Protein 5VS7 (pdb70)

Radius of gyration: 15.6 Å; Cα contacts (8 Å, |Δi|>4): 113; chains: 2; bounding box: 26×44×35 Å

Secondary structure (DSSP, 8-state):
-HHHHHHHHHHHHHHHHHHHHHHHH-TT-SSSS---TTT-TTHHHH-SS---HHHHHHHHHTT---SHHHHHHHHHHHHHHHHHHS-TTSHHHHHHHHHHHHHHHHHHHHHHHHHGGG-/----

Solvent-accessible surface area: 7660 Å² total

InterPro domains:
  IPR001487 Bromodomain [PF00439] (23-103)
  IPR001487 Bromodomain [PR00503] (46-62)
  IPR001487 Bromodomain [PR00503] (62-80)
  IPR001487 Bromodomain [PR00503] (80-99)
  IPR001487 Bromodomain [PS50014] (37-99)
  IPR001487 Bromodomain [SM00297] (14-118)
  IPR036427 Bromodomain-like superfamily [G3DSA:1.20.920.10] (7-125)
  IPR036427 Bromodomain-like superfamily [SSF47370] (18-116)
  IPR051831 Bromodomain-containing [PTHR22881] (18-228)

Sequence (123 aa):
GYDEIEELKSKNEVLTNLLNKLIAFDKKRIFLYPVNVQLVPDYLNVIKEPMDFTTMKQKLQNFKYKSFQEFEKDVLLIINNCYTYNDPSTIYYKFAEDIETYYKKLNIKIQTKYMNIHLGRGG

Foldseek 3Di:
DVVVVVLLVQLLVLLVVLLVVLCVLPVVQPQADWDDCVVVVCLCVQQVDTAGSVVLVVCSVVSVDPAVVVSVVRLVSNLVSQVRPDDCVDPSNVSSVVSVVVCVVPCVVSNVVSVVSVD/DPDD

CATH classification: 1.20.920.10

Structure (mmCIF, N/CA/C/O backbone):
data_5VS7
#
_entry.id   5VS7
#
_cell.length_a   40.110
_cell.length_b   41.510
_cell.length_c   73.090
_cell.angle_alpha   90.00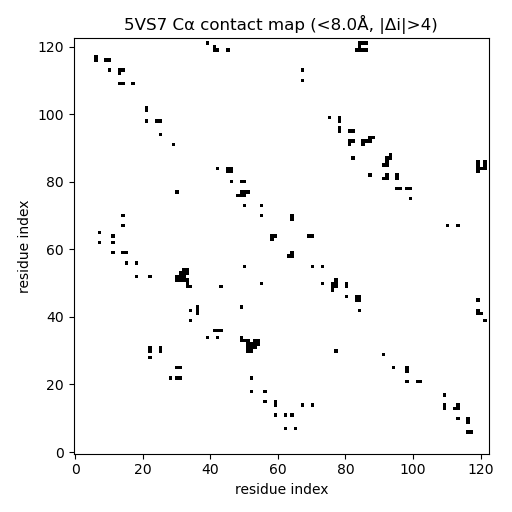0
_cell.angle_beta   90.000
_cell.angle_gamma   90.000
#
_symmetry.space_group_name_H-M   'P 21 21 21'
#
loop_
_entity.id
_entity.type
_entity.pdbx_description
1 polymer 'Bromodomain protein, putative'
2 polymer 'H4K5ac peptide'
3 non-polymer 'CHLORIDE ION'
4 water water
#
loop_
_atom_site.group_PDB
_atom_site.id
_atom_site.type_symbol
_atom_site.label_atom_id
_atom_site.label_alt_id
_atom_site.label_comp_id
_atom_site.label_asym_id
_atom_site.label_entity_id
_atom_site.label_seq_id
_atom_site.pdbx_PDB_ins_code
_atom_site.Cartn_x
_atom_site.Cartn_y
_atom_site.Cartn_z
_atom_site.occupancy
_atom_site.B_iso_or_equiv
_atom_site.auth_seq_id
_atom_site.auth_comp_id
_atom_site.auth_asym_id
_atom_site.auth_atom_id
_atom_site.pdbx_PDB_model_num
ATOM 1 N N . GLY A 1 1 ? -16.100 47.406 -12.609 1.00 51.53 1 GLY A N 1
ATOM 2 C CA . GLY A 1 1 ? -16.589 47.460 -13.974 1.00 53.04 1 GLY A CA 1
ATOM 3 C C . GLY A 1 1 ? -16.104 46.300 -14.811 1.00 54.57 1 GLY A C 1
ATOM 4 O O . GLY A 1 1 ? -15.419 45.416 -14.303 1.00 50.46 1 GLY A O 1
ATOM 5 N N . TYR A 1 2 ? -16.446 46.304 -16.109 1.00 55.64 2 TYR A N 1
ATOM 6 C CA . TYR A 1 2 ? -16.072 45.237 -17.043 1.00 56.61 2 TYR A CA 1
ATOM 7 C C . TYR A 1 2 ? -14.604 44.906 -16.965 1.00 58.09 2 TYR A C 1
ATOM 8 O O . TYR A 1 2 ? -14.246 43.744 -16.810 1.00 53.61 2 TYR A O 1
ATOM 17 N N . ASP A 1 3 ? -13.741 45.923 -17.065 1.00 57.01 3 ASP A N 1
ATOM 18 C CA . ASP A 1 3 ? -12.296 45.698 -17.051 1.00 56.52 3 ASP A CA 1
ATOM 19 C C . ASP A 1 3 ? -11.806 44.988 -15.769 1.00 60.15 3 ASP A C 1
ATOM 20 O O . ASP A 1 3 ? -10.916 44.142 -15.845 1.00 58.29 3 ASP A O 1
ATOM 25 N N . GLU A 1 4 ? -12.432 45.266 -14.622 1.00 57.52 4 GLU A N 1
ATOM 26 C CA . GLU A 1 4 ? -11.995 44.680 -13.347 1.00 56.98 4 GLU A CA 1
ATOM 27 C C . GLU A 1 4 ? -12.429 43.206 -13.217 1.00 60.76 4 GLU A C 1
ATOM 28 O O . GLU A 1 4 ? -11.650 42.382 -12.756 1.00 59.19 4 GLU A O 1
ATOM 34 N N . ILE A 1 5 ? -13.673 42.885 -13.608 1.00 58.97 5 ILE A N 1
ATOM 35 C CA . ILE A 1 5 ? -14.164 41.490 -13.600 1.00 57.48 5 ILE A CA 1
ATOM 36 C C . ILE A 1 5 ? -13.397 40.664 -14.670 1.00 59.52 5 ILE A C 1
ATOM 37 O O . ILE A 1 5 ? -13.103 39.497 -14.448 1.00 55.60 5 ILE A O 1
ATOM 42 N N . GLU A 1 6 ? -13.047 41.286 -15.810 1.00 57.59 6 GLU A N 1
ATOM 43 C CA . GLU A 1 6 ? -12.238 40.606 -16.821 1.00 56.79 6 GLU A CA 1
ATOM 44 C C . GLU A 1 6 ? -10.882 40.220 -16.257 1.00 59.28 6 GLU A C 1
ATOM 45 O O . GLU A 1 6 ? -10.442 39.089 -16.445 1.00 57.84 6 GLU A O 1
ATOM 51 N N . GLU A 1 7 ? -10.243 41.139 -15.524 1.00 55.79 7 GLU A N 1
ATOM 52 C CA . GLU A 1 7 ? -8.963 40.876 -14.888 1.00 54.26 7 GLU A CA 1
ATOM 53 C C . GLU A 1 7 ? -9.107 39.717 -13.908 1.00 54.12 7 GLU A C 1
ATOM 54 O O . GLU A 1 7 ? -8.383 38.733 -14.019 1.00 53.30 7 GLU A O 1
ATOM 60 N N . LEU A 1 8 ? -10.089 39.804 -12.993 1.00 50.63 8 LEU A N 1
ATOM 61 C CA . LEU A 1 8 ? -10.333 38.751 -12.010 1.00 50.17 8 LEU A CA 1
ATOM 62 C C . LEU A 1 8 ? -10.579 37.430 -12.666 1.00 51.53 8 LEU A C 1
ATOM 63 O O . LEU A 1 8 ? -10.146 36.418 -12.138 1.00 50.05 8 LEU A O 1
ATOM 68 N N . LYS A 1 9 ? -11.314 37.410 -13.792 1.00 48.52 9 LYS A N 1
ATOM 69 C CA . LYS A 1 9 ? -11.584 36.143 -14.489 1.00 49.09 9 LYS A CA 1
ATOM 70 C C . LYS A 1 9 ? -10.295 35.541 -15.061 1.00 54.01 9 LYS A C 1
ATOM 71 O O . LYS A 1 9 ? -10.065 34.352 -14.879 1.00 52.60 9 LYS A O 1
ATOM 77 N N . SER A 1 10 ? -9.448 36.363 -15.737 1.00 53.01 10 SER A N 1
ATOM 78 C CA . SER A 1 10 ? -8.198 35.869 -16.327 1.00 54.66 10 SER A CA 1
ATOM 79 C C . SER A 1 10 ? -7.214 35.402 -15.261 1.00 58.99 10 SER A C 1
ATOM 80 O O . SER A 1 10 ? -6.452 34.460 -15.497 1.00 57.67 10 SER A O 1
ATOM 83 N N . LYS A 1 11 ? -7.262 36.013 -14.071 1.00 55.49 11 LYS A N 1
ATOM 84 C CA . LYS A 1 11 ? -6.388 35.597 -12.972 1.00 53.83 11 LYS A CA 1
ATOM 85 C C . LYS A 1 11 ? -6.862 34.266 -12.403 1.00 57.67 11 LYS A C 1
ATOM 86 O O . LYS A 1 11 ? -6.052 33.393 -12.151 1.00 56.30 11 LYS A O 1
ATOM 92 N N . ASN A 1 12 ? -8.188 34.101 -12.235 1.00 54.83 12 ASN A N 1
ATOM 93 C CA . ASN A 1 12 ? -8.769 32.837 -11.771 1.00 54.36 12 ASN A CA 1
ATOM 94 C C . ASN A 1 12 ? -8.388 31.676 -12.682 1.00 59.58 12 ASN A C 1
ATOM 95 O O . ASN A 1 12 ? -8.182 30.557 -12.199 1.00 59.49 12 ASN A O 1
ATOM 100 N N . GLU A 1 13 ? -8.338 31.923 -14.002 1.00 56.38 13 GLU A N 1
ATOM 101 C CA . GLU A 1 13 ? -7.955 30.896 -14.984 1.00 56.08 13 GLU A CA 1
ATOM 102 C C . GLU A 1 13 ? -6.528 30.377 -14.725 1.00 58.96 13 GLU A C 1
ATOM 103 O O . GLU A 1 13 ? -6.266 29.194 -14.923 1.00 58.55 13 GLU A O 1
ATOM 109 N N . VAL A 1 14 ? -5.614 31.258 -14.275 1.00 54.39 14 VAL A N 1
ATOM 110 C CA . VAL A 1 14 ? -4.243 30.867 -13.982 1.00 53.47 14 VAL A CA 1
ATOM 111 C C . VAL A 1 14 ? -4.199 30.041 -12.686 1.00 52.82 14 VAL A C 1
ATOM 112 O O . VAL A 1 14 ? -3.548 28.987 -12.645 1.00 50.71 14 VAL A O 1
ATOM 116 N N . LEU A 1 15 ? -4.954 30.481 -11.653 1.00 49.42 15 LEU A N 1
ATOM 117 C CA . LEU A 1 15 ? -5.046 29.752 -10.384 1.00 48.51 15 LEU A CA 1
ATOM 118 C C . LEU A 1 15 ? -5.686 28.387 -10.573 1.00 52.92 15 LEU A C 1
ATOM 119 O O . LEU A 1 15 ? -5.292 27.433 -9.905 1.00 52.20 15 LEU A O 1
ATOM 124 N N . THR A 1 16 ? -6.684 28.295 -11.465 1.00 50.02 16 THR A N 1
ATOM 125 C CA . THR A 1 16 ? -7.413 27.042 -11.711 1.00 49.87 16 THR A CA 1
ATOM 126 C C . THR A 1 16 ? -6.503 26.031 -12.348 1.00 53.58 16 THR A C 1
ATOM 127 O O . THR A 1 16 ? -6.438 24.902 -11.885 1.00 54.13 16 THR A O 1
ATOM 131 N N . ASN A 1 17 ? -5.797 26.424 -13.408 1.00 51.74 17 ASN A N 1
ATOM 132 C CA . ASN A 1 17 ? -4.837 25.541 -14.085 1.00 53.30 17 ASN A CA 1
ATOM 133 C C . ASN A 1 17 ? -3.800 24.983 -13.096 1.00 56.75 17 ASN A C 1
ATOM 134 O O . ASN A 1 17 ? -3.448 23.807 -13.185 1.00 57.10 17 ASN A O 1
ATOM 139 N N . LEU A 1 18 ? -3.363 25.807 -12.117 1.00 51.51 18 LEU A N 1
ATOM 140 C CA . LEU A 1 18 ? -2.398 25.361 -11.106 1.00 50.49 18 LEU A CA 1
ATOM 141 C C . LEU A 1 18 ? -3.041 24.378 -10.136 1.00 54.65 18 LEU A C 1
ATOM 142 O O . LEU A 1 18 ? -2.430 23.378 -9.798 1.00 54.83 18 LEU A O 1
ATOM 147 N N . LEU A 1 19 ? -4.287 24.633 -9.725 1.00 50.76 19 LEU A N 1
ATOM 148 C CA . LEU A 1 19 ? -4.995 23.721 -8.813 1.00 50.79 19 LEU A CA 1
ATOM 149 C C . LEU A 1 19 ? -5.280 22.390 -9.488 1.00 54.86 19 LEU A C 1
ATOM 150 O O . LEU A 1 19 ? -5.217 21.354 -8.840 1.00 55.60 19 LEU A O 1
ATOM 155 N N . ASN A 1 20 ? -5.573 22.411 -10.787 1.00 51.68 20 ASN A N 1
ATOM 156 C CA . ASN A 1 20 ? -5.840 21.185 -11.533 1.00 53.14 20 ASN A CA 1
ATOM 157 C C . ASN A 1 20 ? -4.585 20.326 -11.688 1.00 55.86 20 ASN A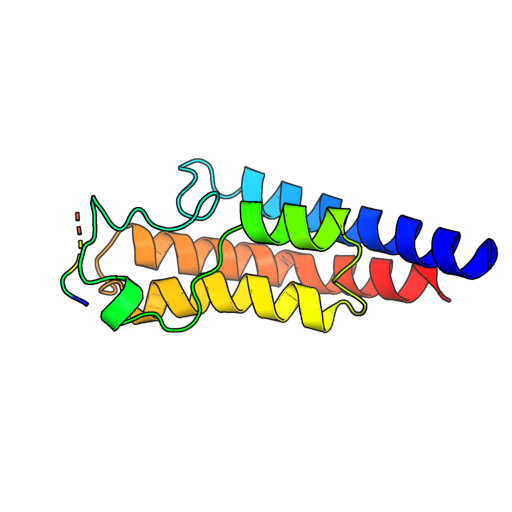 C 1
ATOM 158 O O . ASN A 1 20 ? -4.677 19.102 -11.657 1.00 55.69 20 ASN A O 1
ATOM 163 N N . LYS A 1 21 ? -3.409 20.965 -11.815 1.00 53.26 21 LYS A N 1
ATOM 164 C CA . LYS A 1 21 ? -2.133 20.260 -11.851 1.00 53.06 21 LYS A CA 1
ATOM 165 C C . LYS A 1 21 ? -1.852 19.622 -10.473 1.00 54.89 21 LYS A C 1
ATOM 166 O O . LYS A 1 21 ? -1.411 18.491 -10.412 1.00 54.71 21 LYS A O 1
ATOM 172 N N . LEU A 1 22 ? -2.163 20.333 -9.378 1.00 50.73 22 LEU A N 1
ATOM 173 C CA . LEU A 1 22 ? -2.013 19.788 -8.027 1.00 50.27 22 LEU A CA 1
ATOM 174 C C . LEU A 1 22 ? -2.997 18.641 -7.779 1.00 55.29 22 LEU A C 1
ATOM 175 O O . LEU A 1 22 ? -2.630 17.643 -7.153 1.00 54.76 22 LEU A O 1
ATOM 180 N N . ILE A 1 23 ? -4.245 18.770 -8.260 1.00 52.98 23 ILE A N 1
ATOM 181 C CA . ILE A 1 23 ? -5.233 17.688 -8.109 1.00 52.38 23 ILE A CA 1
ATOM 182 C C . ILE A 1 23 ? -4.792 16.477 -8.930 1.00 55.70 23 ILE A C 1
ATOM 183 O O . ILE A 1 23 ? -4.894 15.353 -8.454 1.00 54.24 23 ILE A O 1
ATOM 188 N N . ALA A 1 24 ? -4.285 16.706 -10.158 1.00 54.39 24 ALA A N 1
ATOM 189 C CA . ALA A 1 24 ? -3.823 15.611 -11.015 1.00 56.29 24 ALA A CA 1
ATOM 190 C C . ALA A 1 24 ? -2.637 14.875 -10.383 1.00 60.29 24 ALA A C 1
ATOM 191 O O . ALA A 1 24 ? -2.602 13.645 -10.391 1.00 62.71 24 ALA A O 1
ATOM 193 N N . PHE A 1 25 ? -1.673 15.623 -9.829 1.00 54.48 25 PHE A N 1
ATOM 194 C CA . PHE A 1 25 ? -0.495 15.031 -9.173 1.00 52.61 25 PHE A CA 1
ATOM 195 C C . PHE A 1 25 ? -0.899 14.177 -7.946 1.00 55.57 25 PHE A C 1
ATOM 196 O O . PHE A 1 25 ? -0.226 13.196 -7.627 1.00 55.07 25 PHE A O 1
ATOM 204 N N . ASP A 1 26 ? -2.003 14.553 -7.273 1.00 54.08 26 ASP A N 1
ATOM 205 C CA . ASP A 1 26 ? -2.552 13.807 -6.131 1.00 53.05 26 ASP A CA 1
ATOM 206 C C . ASP A 1 26 ? -3.469 12.664 -6.670 1.00 56.80 26 ASP A C 1
ATOM 207 O O . ASP A 1 26 ? -4.694 12.714 -6.517 1.00 52.99 26 ASP A O 1
ATOM 212 N N . LYS A 1 27 ? -2.847 11.618 -7.254 1.00 56.81 27 LYS A N 1
ATOM 213 C CA . LYS A 1 27 ? -3.566 10.478 -7.873 1.00 59.45 27 LYS A CA 1
ATOM 214 C C . LYS A 1 27 ? -4.451 9.693 -6.873 1.00 63.59 27 LYS A C 1
ATOM 215 O O . LYS A 1 27 ? -5.530 9.209 -7.256 1.00 62.82 27 LYS A O 1
ATOM 218 N N . LYS A 1 28 ? -4.022 9.603 -5.592 1.00 59.50 28 LYS A N 1
ATOM 219 C CA . LYS A 1 28 ? -4.797 8.896 -4.561 1.00 60.47 28 LYS A CA 1
ATOM 220 C C . LYS A 1 28 ? -5.877 9.779 -3.942 1.00 61.48 28 LYS A C 1
ATOM 221 O O . LYS A 1 28 ? -6.613 9.310 -3.072 1.00 62.01 28 LYS A O 1
ATOM 227 N N . ARG A 1 29 ? -5.973 11.049 -4.381 1.00 56.82 29 ARG A N 1
ATOM 228 C CA . ARG A 1 29 ? -6.935 12.037 -3.878 1.00 55.29 29 ARG A CA 1
ATOM 229 C C . ARG A 1 29 ? -6.893 12.144 -2.367 1.00 58.76 29 ARG A C 1
ATOM 230 O O . ARG A 1 29 ? -7.932 12.101 -1.703 1.00 59.44 29 ARG A O 1
ATOM 238 N N . ILE A 1 30 ? -5.690 12.235 -1.823 1.00 53.43 30 ILE A N 1
ATOM 239 C CA . ILE A 1 30 ? -5.483 12.390 -0.388 1.00 52.56 30 ILE A CA 1
ATOM 240 C C . ILE A 1 30 ? -5.956 13.788 0.053 1.00 51.79 30 ILE A C 1
ATOM 241 O O . ILE A 1 30 ? -6.534 13.933 1.116 1.00 51.10 30 ILE A O 1
ATOM 245 N N . PHE A 1 31 ? -5.747 14.787 -0.793 1.00 48.28 31 PHE A N 1
ATOM 246 C CA . PHE A 1 31 ? -6.031 16.185 -0.495 1.00 46.5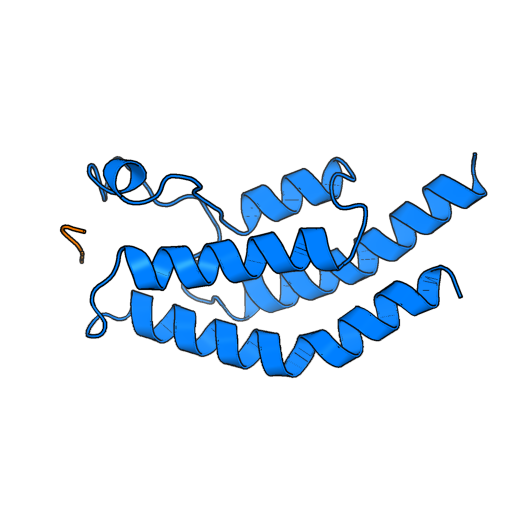2 31 PHE A CA 1
ATOM 247 C C . PHE A 1 31 ? -7.249 16.768 -1.245 1.00 48.41 31 PHE A C 1
ATOM 248 O O . PHE A 1 31 ? -7.524 17.961 -1.107 1.00 46.53 31 PHE A O 1
ATOM 256 N N . LEU A 1 32 ? -7.952 15.970 -2.027 1.00 47.21 32 LEU A N 1
ATOM 257 C CA . LEU A 1 32 ? -9.073 16.475 -2.826 1.00 47.03 32 LEU A CA 1
ATOM 258 C C . LEU A 1 32 ? -10.263 16.910 -1.996 1.00 52.56 32 LEU A C 1
ATOM 259 O O . LEU A 1 32 ? -10.939 17.873 -2.360 1.00 52.19 32 LEU A O 1
ATOM 264 N N . TYR A 1 33 ? -10.577 16.167 -0.942 1.00 50.86 33 TYR A N 1
ATOM 265 C CA . TYR A 1 33 ? -11.744 16.457 -0.100 1.00 50.04 33 TYR A CA 1
ATOM 266 C C . TYR A 1 33 ? -11.323 16.615 1.324 1.00 53.64 33 TYR A C 1
ATOM 267 O O . TYR A 1 33 ? -10.278 16.109 1.716 1.00 51.85 33 TYR A O 1
ATOM 276 N N . PRO A 1 34 ? -12.145 17.253 2.165 1.00 51.60 34 PRO A N 1
ATOM 277 C CA . PRO A 1 34 ? -11.781 17.338 3.581 1.00 51.38 34 PRO A CA 1
ATOM 278 C C . PRO A 1 34 ? -11.515 15.966 4.164 1.00 53.36 34 PRO A C 1
ATOM 279 O O . PRO A 1 34 ? -12.142 14.979 3.758 1.00 52.87 34 PRO A O 1
ATOM 283 N N . VAL A 1 35 ? -10.645 15.909 5.151 1.00 50.08 35 VAL A N 1
ATOM 284 C CA . VAL A 1 35 ? -10.340 14.646 5.822 1.00 49.53 35 VAL A CA 1
ATOM 285 C C . VAL A 1 35 ? -11.622 14.209 6.502 1.00 54.77 35 VAL A C 1
ATOM 286 O O . VAL A 1 35 ? -12.336 15.042 7.054 1.00 53.34 35 VAL A O 1
ATOM 290 N N . ASN A 1 36 ? -11.969 12.936 6.340 1.00 52.72 36 ASN A N 1
ATOM 291 C CA . ASN A 1 36 ? -13.183 12.350 6.854 1.00 53.91 36 ASN A CA 1
ATOM 292 C C . ASN A 1 36 ? -13.077 12.135 8.367 1.00 60.35 36 ASN A C 1
ATOM 293 O O . ASN A 1 36 ? -12.366 11.242 8.826 1.00 59.21 36 ASN A O 1
ATOM 298 N N . VAL A 1 37 ? -13.868 12.893 9.122 1.00 60.42 37 VAL A N 1
ATOM 299 C CA . VAL A 1 37 ? -13.876 12.861 10.586 1.00 61.19 37 VAL A CA 1
ATOM 300 C C . VAL A 1 37 ? -14.514 11.558 11.103 1.00 63.63 37 VAL A C 1
ATOM 301 O O . VAL A 1 37 ? -14.217 11.139 12.217 1.00 62.27 37 VAL A O 1
ATOM 305 N N . GLN A 1 38 ? -15.313 10.875 10.269 1.00 60.92 38 GLN A N 1
ATOM 306 C CA . GLN A 1 38 ? -15.851 9.562 10.650 1.00 61.83 38 GLN A CA 1
ATOM 307 C C . GLN A 1 38 ? -14.699 8.520 10.618 1.00 63.76 38 GLN A C 1
ATOM 308 O O . GLN A 1 38 ? -14.630 7.683 11.505 1.00 63.63 38 GLN A O 1
ATOM 312 N N . LEU A 1 39 ? -13.725 8.659 9.679 1.00 60.24 39 LEU A N 1
ATOM 313 C CA . LEU A 1 39 ? -12.531 7.776 9.675 1.00 60.40 39 LEU A CA 1
ATOM 314 C C . LEU A 1 39 ? -11.465 8.239 10.674 1.00 62.73 39 LEU A C 1
ATOM 315 O O . LEU A 1 39 ? -10.686 7.410 11.141 1.00 64.45 39 LEU A O 1
ATOM 320 N N . VAL A 1 40 ? -11.325 9.562 10.883 1.00 57.44 40 VAL A N 1
ATOM 321 C CA . VAL A 1 40 ? -10.280 10.126 11.760 1.00 55.68 40 VAL A CA 1
ATOM 322 C C . VAL A 1 40 ? -10.951 11.052 12.810 1.00 60.19 40 VAL A C 1
ATOM 323 O O . VAL A 1 40 ? -10.848 12.273 12.700 1.00 58.06 40 VAL A O 1
ATOM 327 N N . PRO A 1 41 ? -11.625 10.482 13.843 1.00 59.53 41 PRO A N 1
ATOM 328 C CA . PRO A 1 41 ? -12.369 11.330 14.803 1.00 60.00 41 PRO A CA 1
ATOM 329 C C . PRO A 1 41 ? -11.579 12.426 15.526 1.00 61.18 41 PRO A C 1
ATOM 330 O O . PRO A 1 41 ? -12.171 13.442 15.854 1.00 58.42 41 PRO A O 1
ATOM 334 N N . ASP A 1 42 ? -10.263 12.238 15.775 1.00 59.45 42 ASP A N 1
ATOM 335 C CA . ASP A 1 42 ? -9.455 13.277 16.468 1.00 59.51 42 ASP A CA 1
ATOM 336 C C . ASP A 1 42 ? -8.813 14.320 15.495 1.00 63.28 42 ASP A C 1
ATOM 337 O O . ASP A 1 42 ? -8.096 15.217 15.955 1.00 62.47 42 ASP A O 1
ATOM 342 N N . TYR A 1 43 ? -9.065 14.210 14.180 1.00 58.10 43 TYR A N 1
ATOM 343 C CA . TYR A 1 43 ? -8.420 15.092 13.207 1.00 55.78 43 TYR A CA 1
ATOM 344 C C . TYR A 1 43 ? -8.569 16.567 13.535 1.00 58.99 43 TYR A C 1
ATOM 345 O O . TYR A 1 43 ? -7.571 17.278 13.605 1.00 57.05 43 TYR A O 1
ATOM 354 N N . LEU A 1 44 ? -9.810 17.036 13.701 1.00 58.19 44 LEU A N 1
ATOM 355 C CA . LEU A 1 44 ? -10.090 18.452 13.924 1.00 58.27 44 LEU A CA 1
ATOM 356 C C . LEU A 1 44 ? -9.691 18.944 15.325 1.00 61.75 44 LEU A C 1
ATOM 357 O O . LEU A 1 44 ? -9.598 20.151 15.530 1.00 61.16 44 LEU A O 1
ATOM 362 N N . ASN A 1 45 ? -9.376 18.025 16.261 1.00 58.30 45 ASN A N 1
ATOM 363 C CA . ASN A 1 45 ? -8.845 18.410 17.570 1.00 59.01 45 ASN A CA 1
ATOM 364 C C . ASN A 1 45 ? -7.373 18.825 17.418 1.00 61.19 45 ASN A C 1
ATOM 365 O O . ASN A 1 45 ? -6.847 19.549 18.263 1.00 61.25 45 ASN A O 1
ATOM 370 N N . VAL A 1 46 ? -6.720 18.365 16.329 1.00 55.39 46 VAL A N 1
ATOM 371 C CA . VAL A 1 46 ? -5.323 18.655 16.031 1.00 54.97 46 VAL A CA 1
ATOM 372 C C . VAL A 1 46 ? -5.229 19.746 14.960 1.00 57.98 46 VAL A C 1
ATOM 373 O O . VAL A 1 46 ? -4.370 20.623 15.061 1.00 59.13 46 VAL A O 1
ATOM 377 N N . ILE A 1 47 ? -6.075 19.668 13.911 1.00 53.26 47 ILE A N 1
ATOM 378 C CA . ILE A 1 47 ? -6.052 20.633 12.805 1.00 50.87 47 ILE A CA 1
ATOM 379 C C . ILE A 1 47 ? -7.120 21.668 12.990 1.00 56.95 47 ILE A C 1
ATOM 380 O O . ILE A 1 47 ? -8.310 21.373 12.847 1.00 56.80 47 ILE A O 1
ATOM 385 N N . LYS A 1 48 ? -6.696 22.904 13.237 1.00 53.05 48 LYS A N 1
ATOM 386 C CA . LYS A 1 48 ? -7.602 24.012 13.520 1.00 53.40 48 LYS A CA 1
ATOM 387 C C . L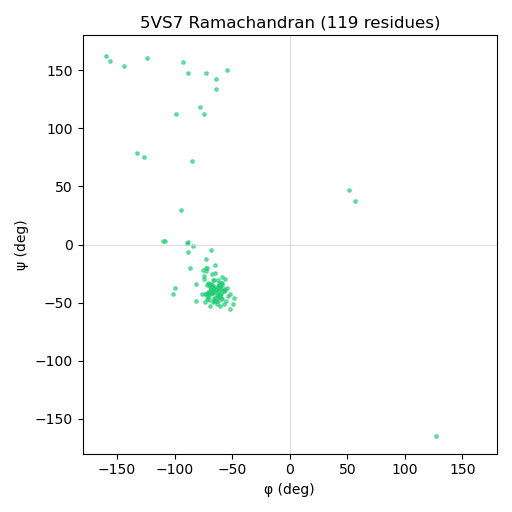YS A 1 48 ? -8.097 24.695 12.244 1.00 57.55 48 LYS A C 1
ATOM 388 O O . LYS A 1 48 ? -9.147 25.321 12.271 1.00 57.04 48 LYS A O 1
ATOM 394 N N . GLU A 1 49 ? -7.380 24.524 11.112 1.00 54.49 49 GLU A N 1
ATOM 395 C CA . GLU A 1 49 ? -7.798 25.084 9.836 1.00 53.94 49 GLU A CA 1
ATOM 396 C C . GLU A 1 49 ? -7.692 24.023 8.769 1.00 56.49 49 GLU A C 1
ATOM 397 O O . GLU A 1 49 ? -6.748 24.017 8.002 1.00 57.17 49 GLU A O 1
ATOM 403 N N . PRO A 1 50 ? -8.658 23.097 8.692 1.00 53.71 50 PRO A N 1
ATOM 404 C CA . PRO A 1 50 ? -8.600 22.090 7.633 1.00 52.46 50 PRO A CA 1
ATOM 405 C C . PRO A 1 50 ? -8.718 22.724 6.248 1.00 54.97 50 PRO A C 1
ATOM 406 O O . PRO A 1 50 ? -9.418 23.725 6.079 1.00 54.24 50 PRO A O 1
ATOM 410 N N . MET A 1 51 ? -7.975 22.185 5.276 1.00 49.49 51 MET A N 1
ATOM 411 C CA . MET A 1 51 ? -8.033 22.665 3.893 1.00 46.12 51 MET A CA 1
ATOM 412 C C . MET A 1 51 ? -7.877 21.471 2.953 1.00 45.29 51 MET A C 1
ATOM 413 O O . MET A 1 51 ? -7.329 20.445 3.337 1.00 44.57 51 MET A O 1
ATOM 418 N N . ASP A 1 52 ? -8.414 21.599 1.755 1.00 41.46 52 ASP A N 1
ATOM 419 C CA . ASP A 1 52 ? -8.441 20.549 0.742 1.00 42.13 52 ASP A CA 1
ATOM 420 C C . ASP A 1 52 ? -8.655 21.237 -0.615 1.00 49.08 52 ASP A C 1
ATOM 421 O O . ASP A 1 52 ? -9.110 22.383 -0.652 1.00 48.86 52 ASP A O 1
ATOM 426 N N . PHE A 1 53 ? -8.362 20.550 -1.713 1.00 47.58 53 PHE A N 1
ATOM 427 C CA . PHE A 1 53 ? -8.485 21.169 -3.028 1.00 48.38 53 PHE A CA 1
ATOM 428 C C . PHE A 1 53 ? -9.907 21.504 -3.424 1.00 52.27 53 PHE A C 1
ATOM 429 O O . PHE A 1 53 ? -10.097 22.491 -4.117 1.00 52.55 53 PHE A O 1
ATOM 437 N N . THR A 1 54 ? -10.917 20.745 -2.964 1.00 49.41 54 THR A N 1
ATOM 438 C CA . THR A 1 54 ? -12.289 21.049 -3.359 1.00 48.86 54 THR A CA 1
ATOM 439 C C . THR A 1 54 ? -12.750 22.359 -2.737 1.00 52.55 54 THR A C 1
ATOM 440 O O . THR A 1 54 ? -13.390 23.159 -3.410 1.00 54.28 54 THR A O 1
ATOM 444 N N . THR A 1 55 ? -12.362 22.623 -1.494 1.00 48.60 55 THR A N 1
ATOM 445 C CA . THR A 1 55 ? -12.634 23.904 -0.863 1.00 47.98 55 THR A CA 1
ATOM 446 C C . THR A 1 55 ? -11.972 25.026 -1.643 1.00 50.69 55 THR A C 1
ATOM 447 O O . THR A 1 55 ? -12.571 26.090 -1.809 1.00 52.08 55 THR A O 1
ATOM 451 N N . MET A 1 56 ? -10.761 24.795 -2.165 1.00 46.24 56 MET A N 1
ATOM 452 C CA . MET A 1 56 ? -10.070 25.834 -2.934 1.00 43.06 56 MET A CA 1
ATOM 453 C C . MET A 1 56 ? -10.826 26.124 -4.266 1.00 47.95 56 MET A C 1
ATOM 454 O O . MET A 1 56 ? -10.945 27.286 -4.660 1.00 46.00 56 MET A O 1
ATOM 459 N N . LYS A 1 57 ? -11.392 25.072 -4.914 1.00 47.60 57 LYS A N 1
ATOM 460 C CA . LYS A 1 57 ? -12.196 25.251 -6.138 1.00 48.12 57 LYS A CA 1
ATOM 461 C C . LYS A 1 57 ? -13.424 26.136 -5.844 1.00 52.83 57 LYS A C 1
ATOM 462 O O . LYS A 1 57 ? -13.836 26.901 -6.714 1.00 52.52 57 LYS A O 1
ATOM 466 N N . GLN A 1 58 ? -14.039 25.989 -4.630 1.00 50.26 58 GLN A N 1
ATOM 467 C CA . GLN A 1 58 ? -15.220 26.786 -4.241 1.00 50.12 58 GLN A CA 1
ATOM 468 C C . GLN A 1 58 ? -14.834 28.247 -4.007 1.00 53.46 58 GLN A C 1
ATOM 469 O O . GLN A 1 58 ? -15.579 29.156 -4.388 1.00 53.99 58 GLN A O 1
ATOM 475 N N . LYS A 1 59 ? -13.682 28.479 -3.371 1.00 49.05 59 LYS A N 1
ATOM 476 C CA . LYS A 1 59 ? -13.181 29.837 -3.162 1.00 49.37 59 LYS A CA 1
ATOM 477 C C . LYS A 1 59 ? -12.959 30.470 -4.525 1.00 52.87 59 LYS A C 1
ATOM 478 O O . LYS A 1 59 ? -13.261 31.644 -4.703 1.00 51.30 59 LYS A O 1
ATOM 484 N N . LEU A 1 60 ? -12.426 29.679 -5.497 1.00 49.51 60 LEU A N 1
ATOM 485 C CA . LEU A 1 60 ? -12.181 30.167 -6.861 1.00 50.13 60 LEU A CA 1
ATOM 486 C C . LEU A 1 60 ? -13.468 30.532 -7.570 1.00 56.17 60 LEU A C 1
ATOM 487 O O . LEU A 1 60 ? -13.527 31.575 -8.200 1.00 56.32 60 LEU A O 1
ATOM 492 N N . GLN A 1 61 ? -14.494 29.691 -7.494 1.00 54.38 61 GLN A N 1
ATOM 493 C CA . GLN A 1 61 ? -15.729 29.996 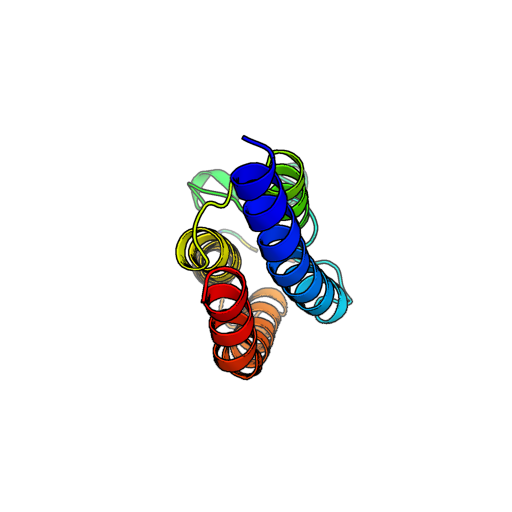-8.196 1.00 54.89 61 GLN A CA 1
ATOM 494 C C . GLN A 1 61 ? -16.417 31.224 -7.560 1.00 58.62 61 GLN A C 1
ATOM 495 O O . GLN A 1 61 ? -17.045 32.002 -8.273 1.00 59.74 61 GLN A O 1
ATOM 501 N N . ASN A 1 62 ? -16.150 31.489 -6.268 1.00 53.45 62 ASN A N 1
ATOM 502 C CA . ASN A 1 62 ? -16.687 32.673 -5.599 1.00 54.24 62 ASN A CA 1
ATOM 503 C C . ASN A 1 62 ? -15.767 33.893 -5.768 1.00 58.32 62 ASN A C 1
ATOM 504 O O . ASN A 1 62 ? -16.095 34.952 -5.259 1.00 58.68 62 ASN A O 1
ATOM 509 N N . PHE A 1 63 ? -14.645 33.753 -6.525 1.00 54.17 63 PHE A N 1
ATOM 510 C CA . PHE A 1 63 ? -13.610 34.790 -6.711 1.00 53.88 63 PHE A CA 1
ATOM 511 C C . PHE A 1 63 ? -13.039 35.254 -5.382 1.00 57.35 63 PHE A C 1
ATOM 512 O O . PHE A 1 63 ? -12.709 36.418 -5.235 1.00 57.90 63 PHE A O 1
ATOM 520 N N . LYS A 1 64 ? -12.877 34.335 -4.427 1.00 52.41 64 LYS A N 1
ATOM 521 C CA . LYS A 1 64 ? -12.371 34.698 -3.111 1.00 51.29 64 LYS A CA 1
ATOM 522 C C . LYS A 1 64 ? -10.869 35.070 -3.125 1.00 54.96 64 LYS A C 1
ATOM 523 O O . LYS A 1 64 ? -10.473 35.962 -2.377 1.00 55.31 64 LYS A O 1
ATOM 529 N N . TYR A 1 65 ? -10.054 34.441 -4.000 1.00 50.72 65 TYR A N 1
ATOM 530 C CA . TYR A 1 65 ? -8.633 34.749 -4.070 1.00 50.90 65 TYR A CA 1
ATOM 531 C C . TYR A 1 65 ? -8.429 36.045 -4.826 1.00 55.05 65 TYR A C 1
ATOM 532 O O . TYR A 1 65 ? -8.830 36.142 -5.983 1.00 54.86 65 TYR A O 1
ATOM 541 N N . LYS A 1 66 ? -7.858 37.052 -4.157 1.00 51.29 66 LYS A N 1
ATOM 542 C CA . LYS A 1 66 ? -7.587 38.378 -4.743 1.00 52.14 66 LYS A CA 1
ATOM 543 C C . LYS A 1 66 ? -6.070 38.630 -4.941 1.00 56.41 66 LYS A C 1
ATOM 544 O O . LYS A 1 66 ? -5.673 39.723 -5.381 1.00 57.90 66 LYS A O 1
ATOM 550 N N . SER A 1 67 ? -5.231 37.617 -4.632 1.00 50.81 67 SER A N 1
ATOM 551 C CA . SER A 1 67 ? -3.789 37.676 -4.842 1.00 50.29 67 SER A CA 1
ATOM 552 C C . SER A 1 67 ? -3.261 36.257 -4.958 1.00 53.89 67 SER A C 1
ATOM 553 O O . SER A 1 67 ? -3.901 35.328 -4.454 1.00 53.00 67 SER A O 1
ATOM 556 N N . PHE A 1 68 ? -2.088 36.077 -5.590 1.00 49.13 68 PHE A N 1
ATOM 557 C CA . PHE A 1 68 ? -1.480 34.752 -5.683 1.00 47.70 68 PHE A CA 1
ATOM 558 C C . PHE A 1 68 ? -1.202 34.229 -4.285 1.00 52.21 68 PHE A C 1
ATOM 559 O O . PHE A 1 68 ? -1.480 33.063 -3.995 1.00 50.20 68 PHE A O 1
ATOM 567 N N . GLN A 1 69 ? -0.669 35.099 -3.411 1.00 49.65 69 GLN A N 1
ATOM 568 C CA . GLN A 1 69 ? -0.322 34.742 -2.031 1.00 49.48 69 GLN A CA 1
ATOM 569 C C . GLN A 1 69 ? -1.491 34.067 -1.275 1.00 51.60 69 GLN A C 1
ATOM 570 O O . GLN A 1 69 ? -1.261 33.082 -0.575 1.00 49.10 69 GLN A O 1
ATOM 576 N N . GLU A 1 70 ? -2.744 34.580 -1.434 1.00 49.98 70 GL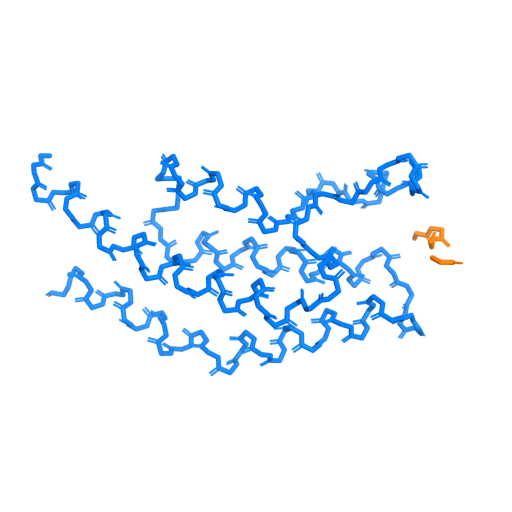U A N 1
ATOM 577 C CA . GLU A 1 70 ? -3.932 33.979 -0.790 1.00 47.81 70 GLU A CA 1
ATOM 578 C C . GLU A 1 70 ? -4.160 32.530 -1.263 1.00 50.26 70 GLU A C 1
ATOM 579 O O . GLU A 1 70 ? -4.587 31.681 -0.458 1.00 47.47 70 GLU A O 1
ATOM 585 N N . PHE A 1 71 ? -3.859 32.238 -2.556 1.00 45.54 71 PHE A N 1
ATOM 586 C CA . PHE A 1 71 ? -3.964 30.883 -3.094 1.00 45.03 71 PHE A CA 1
ATOM 587 C C . PHE A 1 71 ? -2.893 30.015 -2.474 1.00 49.24 71 PHE A C 1
ATOM 588 O O . PHE A 1 71 ? -3.213 28.955 -1.956 1.00 49.23 71 PHE A O 1
ATOM 596 N N . GLU A 1 72 ? -1.619 30.465 -2.535 1.00 47.40 72 GLU A N 1
ATOM 597 C CA . GLU A 1 72 ? -0.442 29.754 -1.988 1.00 46.55 72 GLU A CA 1
ATOM 598 C C . GLU A 1 72 ? -0.617 29.399 -0.533 1.00 49.01 72 GLU A C 1
ATOM 599 O O . GLU A 1 72 ? -0.221 28.317 -0.132 1.00 50.11 72 GLU A O 1
ATOM 605 N N . LYS A 1 73 ? -1.123 30.337 0.280 1.00 45.70 73 LYS A N 1
ATOM 606 C CA . LYS A 1 73 ? -1.420 30.092 1.685 1.00 45.82 73 LYS A CA 1
ATOM 607 C C . LYS A 1 73 ? -2.214 28.791 1.848 1.00 48.94 73 LYS A C 1
ATOM 608 O O . LYS A 1 73 ? -1.869 27.980 2.694 1.00 49.44 73 LYS A O 1
ATOM 614 N N . ASP A 1 74 ? -3.252 28.580 1.014 1.00 45.38 74 ASP A N 1
ATOM 615 C CA . ASP A 1 74 ? -4.085 27.372 1.111 1.00 46.00 74 ASP A CA 1
ATOM 616 C C . ASP A 1 74 ? -3.386 26.108 0.688 1.00 49.03 74 ASP A C 1
ATOM 617 O O . ASP A 1 74 ? -3.636 25.076 1.294 1.00 49.56 74 ASP A O 1
ATOM 622 N N . VAL A 1 75 ? -2.475 26.174 -0.314 1.00 45.67 75 VAL A N 1
ATOM 623 C CA . VAL A 1 75 ? -1.704 24.999 -0.758 1.00 43.77 75 VAL A CA 1
ATOM 624 C C . VAL A 1 75 ? -0.782 24.557 0.364 1.00 46.98 75 VAL A C 1
ATOM 625 O O . VAL A 1 75 ? -0.727 23.381 0.706 1.00 45.44 75 VAL A O 1
ATOM 629 N N . LEU A 1 76 ? -0.065 25.516 0.933 1.00 43.59 76 LEU A N 1
ATOM 630 C CA . LEU A 1 76 ? 0.886 25.281 1.994 1.00 44.25 76 LEU A CA 1
ATOM 631 C C . LEU A 1 76 ? 0.202 24.959 3.300 1.00 50.67 76 LEU A C 1
ATOM 632 O O . LEU A 1 76 ? 0.812 24.324 4.154 1.00 51.59 76 LEU A O 1
ATOM 637 N N . LEU A 1 77 ? -1.089 25.323 3.446 1.00 46.46 77 LEU A N 1
ATOM 638 C CA . LEU A 1 77 ? -1.872 24.940 4.625 1.00 45.09 77 LEU A C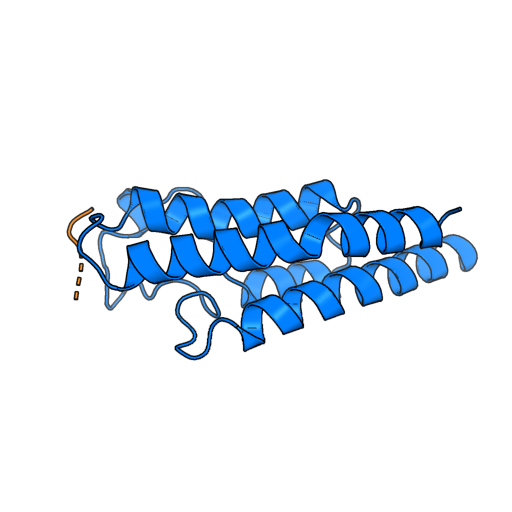A 1
ATOM 639 C C . LEU A 1 77 ? -2.156 23.446 4.539 1.00 49.88 77 LEU A C 1
ATOM 640 O O . LEU A 1 77 ? -1.871 22.706 5.487 1.00 49.77 77 LEU A O 1
ATOM 645 N N . ILE A 1 78 ? -2.599 22.977 3.351 1.00 44.86 78 ILE A N 1
ATOM 646 C CA . ILE A 1 78 ? -2.873 21.559 3.142 1.00 44.08 78 ILE A CA 1
ATOM 647 C C . ILE A 1 78 ? -1.604 20.758 3.501 1.00 47.62 78 ILE A C 1
ATOM 648 O O . ILE A 1 78 ? -1.682 19.798 4.271 1.00 46.76 78 ILE A O 1
ATOM 653 N N . ILE A 1 79 ? -0.448 21.187 2.975 1.00 43.91 79 ILE A N 1
ATOM 654 C CA . ILE A 1 79 ? 0.836 20.485 3.171 1.00 44.90 79 ILE A CA 1
ATOM 655 C C . ILE A 1 79 ? 1.261 20.470 4.639 1.00 50.08 79 ILE A C 1
ATOM 656 O O . ILE A 1 79 ? 1.669 19.418 5.152 1.00 49.92 79 ILE A O 1
ATOM 661 N N . ASN A 1 80 ? 1.226 21.633 5.296 1.00 47.19 80 ASN A N 1
ATOM 662 C CA . ASN A 1 80 ? 1.645 21.736 6.690 1.00 48.23 80 ASN A CA 1
ATOM 663 C C . ASN A 1 80 ? 0.629 21.097 7.653 1.00 51.86 80 ASN A C 1
ATOM 664 O O . ASN A 1 80 ? 1.021 20.681 8.738 1.00 53.46 80 ASN A O 1
ATOM 669 N N . ASN A 1 81 ? -0.651 20.963 7.244 1.00 45.67 81 ASN A N 1
ATOM 670 C CA . ASN A 1 81 ? -1.646 20.203 8.030 1.00 45.46 81 ASN A CA 1
ATOM 671 C C . ASN A 1 81 ? -1.268 18.708 8.009 1.00 48.91 81 ASN A C 1
ATOM 672 O O . ASN A 1 81 ? -1.289 18.046 9.044 1.00 47.77 81 ASN A O 1
ATOM 677 N N . CYS A 1 82 ? -0.855 18.208 6.837 1.00 45.57 82 CYS A N 1
ATOM 678 C CA . CYS A 1 82 ? -0.466 16.826 6.677 1.00 45.64 82 CYS A CA 1
ATOM 679 C C . CYS A 1 82 ? 0.786 16.499 7.516 1.00 52.00 82 CYS A C 1
ATOM 680 O O . CYS A 1 82 ? 0.878 15.406 8.097 1.00 53.14 82 CYS A O 1
ATOM 683 N N . TYR A 1 83 ? 1.743 17.427 7.580 1.00 47.32 83 TYR A N 1
ATOM 684 C CA . TYR A 1 83 ? 2.941 17.229 8.399 1.00 46.87 83 TYR A CA 1
ATOM 685 C C . TYR A 1 83 ? 2.596 17.266 9.874 1.00 54.41 83 TYR A C 1
ATOM 686 O O . TYR A 1 83 ? 3.224 16.564 10.650 1.00 56.20 83 TYR A O 1
ATOM 695 N N . THR A 1 84 ? 1.613 18.107 10.270 1.00 50.26 84 THR A N 1
ATOM 696 C CA . THR A 1 84 ? 1.210 18.276 11.679 1.00 49.65 84 THR A CA 1
ATOM 697 C C . THR A 1 84 ? 0.470 17.069 12.223 1.00 53.68 84 THR A C 1
ATOM 698 O O . THR A 1 84 ? 0.661 16.712 13.383 1.00 53.12 84 THR A O 1
ATOM 702 N N . TYR A 1 85 ? -0.443 16.499 11.442 1.00 51.16 85 TYR A N 1
ATOM 703 C CA . TYR A 1 85 ? -1.231 15.373 11.923 1.00 51.19 85 TYR A CA 1
ATOM 704 C C . TYR A 1 85 ? -0.483 14.044 11.813 1.00 56.72 85 TYR A C 1
ATOM 705 O O . TYR A 1 85 ? -0.503 13.254 12.759 1.00 57.16 85 TYR A O 1
ATOM 714 N N . ASN A 1 86 ? 0.114 13.766 10.648 1.00 52.54 86 ASN A N 1
ATOM 715 C CA . ASN A 1 86 ? 0.666 12.444 10.365 1.00 54.89 86 ASN A CA 1
ATOM 716 C C . ASN A 1 86 ? 2.098 12.270 10.802 1.00 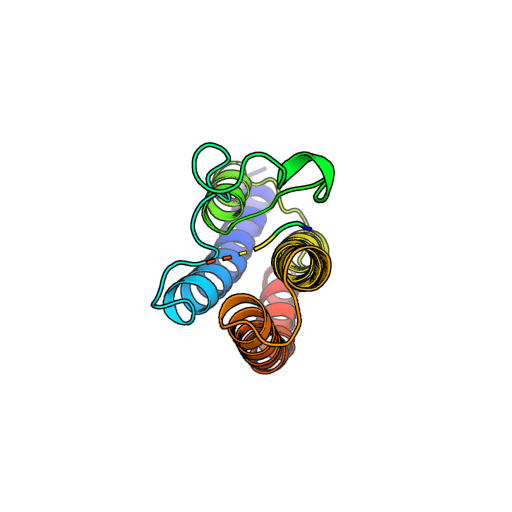57.93 86 ASN A C 1
ATOM 717 O O . ASN A 1 86 ? 2.881 13.194 10.737 1.00 59.28 86 ASN A O 1
ATOM 722 N N . ASP A 1 87 ? 2.436 11.065 11.198 1.00 54.37 87 ASP A N 1
ATOM 723 C CA . ASP A 1 87 ? 3.787 10.672 11.607 1.00 54.43 87 ASP A CA 1
ATOM 724 C C . ASP A 1 87 ? 4.684 10.605 10.334 1.00 57.18 87 ASP A C 1
ATOM 725 O O . ASP A 1 87 ? 4.180 10.271 9.260 1.00 55.48 87 ASP A O 1
ATOM 730 N N . PRO A 1 88 ? 6.003 10.909 10.412 1.00 54.30 88 PRO A N 1
ATOM 731 C CA . PRO A 1 88 ? 6.807 10.925 9.179 1.00 53.83 88 PRO A CA 1
ATOM 732 C C . PRO A 1 88 ? 7.032 9.570 8.518 1.00 58.82 88 PRO A C 1
ATOM 733 O O . PRO A 1 88 ? 7.516 9.537 7.406 1.00 58.51 88 PRO A O 1
ATOM 737 N N . SER A 1 89 ? 6.576 8.477 9.133 1.00 57.45 89 SER A N 1
ATOM 738 C CA . SER A 1 89 ? 6.742 7.144 8.570 1.00 59.78 89 SER A CA 1
ATOM 739 C C . SER A 1 89 ? 5.612 6.766 7.649 1.00 62.12 89 SER A C 1
ATOM 740 O O . SER A 1 89 ? 5.662 5.694 7.069 1.00 63.90 89 SER A O 1
ATOM 743 N N . THR A 1 90 ? 4.565 7.593 7.556 1.00 56.09 90 THR A N 1
ATOM 744 C CA . THR A 1 90 ? 3.339 7.252 6.829 1.00 54.28 90 THR A CA 1
ATOM 745 C C . THR A 1 90 ? 3.345 7.712 5.379 1.00 54.42 90 THR A C 1
ATOM 746 O O . THR A 1 90 ? 4.009 8.678 5.036 1.00 52.56 90 THR A O 1
ATOM 750 N N . ILE A 1 91 ? 2.524 7.059 4.551 1.00 51.73 91 ILE A N 1
ATOM 751 C CA . ILE A 1 91 ? 2.343 7.413 3.144 1.00 52.27 91 ILE A CA 1
ATOM 752 C C . ILE A 1 91 ? 1.819 8.862 3.017 1.00 56.22 91 ILE A C 1
ATOM 753 O O . ILE A 1 91 ? 2.145 9.547 2.057 1.00 55.69 91 ILE A O 1
ATOM 757 N N . TYR A 1 92 ? 1.007 9.316 3.987 1.00 53.02 92 TYR A N 1
ATOM 758 C CA . TYR A 1 92 ? 0.433 10.664 3.946 1.00 52.12 92 TYR A CA 1
ATOM 759 C C . TYR A 1 92 ? 1.530 11.686 4.015 1.00 53.33 92 TYR A C 1
ATOM 760 O O . TYR A 1 92 ? 1.604 12.559 3.160 1.00 53.17 92 TYR A O 1
ATOM 769 N N . TYR A 1 93 ? 2.413 11.551 4.992 1.00 49.05 93 TYR A N 1
ATOM 770 C CA . TYR A 1 93 ? 3.517 12.484 5.158 1.00 49.48 93 TYR A CA 1
ATOM 771 C C . TYR A 1 93 ? 4.411 12.507 3.893 1.00 56.39 93 TYR A C 1
ATOM 772 O O . TYR A 1 93 ? 4.754 13.591 3.420 1.00 54.20 93 TYR A O 1
ATOM 781 N N . LYS A 1 94 ? 4.717 11.328 3.307 1.00 55.05 94 LYS A N 1
ATOM 782 C CA . LYS A 1 94 ? 5.520 11.283 2.076 1.00 55.28 94 LYS A CA 1
ATOM 783 C C . LYS A 1 94 ? 4.823 11.969 0.907 1.00 59.09 94 LYS A C 1
ATOM 784 O O . LYS A 1 94 ? 5.478 12.689 0.157 1.00 57.11 94 LYS A O 1
ATOM 789 N N . PHE A 1 95 ? 3.507 11.764 0.751 1.00 57.21 95 PHE A N 1
ATOM 790 C CA . PHE A 1 95 ? 2.757 12.407 -0.338 1.00 57.17 95 PHE A CA 1
ATOM 791 C C . PHE A 1 95 ? 2.745 13.947 -0.201 1.00 56.27 95 PHE A C 1
ATOM 792 O O . PHE A 1 95 ? 2.865 14.636 -1.211 1.00 54.41 95 PHE A O 1
ATOM 800 N N . ALA A 1 96 ? 2.625 14.483 1.038 1.00 50.40 96 ALA A N 1
ATOM 801 C CA . ALA A 1 96 ? 2.727 15.932 1.266 1.00 47.86 96 ALA A CA 1
ATOM 802 C C . ALA A 1 96 ? 4.091 16.454 0.806 1.00 49.99 96 ALA A C 1
ATOM 803 O O . ALA A 1 96 ? 4.149 17.446 0.087 1.00 47.85 96 ALA A O 1
ATOM 805 N N . GLU A 1 97 ? 5.184 15.753 1.180 1.00 46.99 97 GLU A N 1
ATOM 806 C CA . GLU A 1 97 ? 6.560 16.103 0.742 1.00 48.14 97 GLU A CA 1
ATOM 807 C C . GLU A 1 97 ? 6.668 16.101 -0.765 1.00 53.49 97 GLU A C 1
ATOM 808 O O . GLU A 1 97 ? 7.365 16.941 -1.329 1.00 53.95 97 GLU A O 1
ATOM 814 N N . ASP A 1 98 ? 6.019 15.127 -1.419 1.00 51.52 98 ASP A N 1
ATOM 815 C CA . ASP A 1 98 ? 6.050 15.012 -2.874 1.00 51.57 98 ASP A CA 1
ATOM 816 C C . ASP A 1 98 ? 5.303 16.145 -3.528 1.00 54.48 98 ASP A C 1
ATOM 817 O O . ASP A 1 98 ? 5.793 16.692 -4.498 1.00 55.36 98 ASP A O 1
ATOM 822 N N . ILE A 1 99 ? 4.132 16.529 -2.990 1.00 50.69 99 ILE A N 1
ATOM 823 C CA . ILE A 1 99 ? 3.355 17.635 -3.573 1.00 49.60 99 ILE A CA 1
ATOM 824 C C . ILE A 1 99 ? 4.000 19.000 -3.249 1.00 49.26 99 ILE A C 1
ATOM 825 O O . ILE A 1 99 ? 3.972 19.894 -4.089 1.00 47.76 99 ILE A O 1
ATOM 830 N N . GLU A 1 100 ? 4.686 19.114 -2.105 1.00 45.07 100 GLU A N 1
ATOM 831 C CA . GLU A 1 100 ? 5.472 20.325 -1.814 1.00 44.88 100 GLU A CA 1
ATOM 832 C C . GLU A 1 100 ? 6.602 20.465 -2.825 1.00 50.17 100 GLU A C 1
ATOM 833 O O . GLU A 1 100 ? 6.883 21.571 -3.259 1.00 52.94 100 GLU A O 1
ATOM 839 N N . THR A 1 101 ? 7.229 19.355 -3.213 1.00 45.13 101 THR A N 1
ATOM 840 C CA . THR A 1 101 ? 8.300 19.382 -4.215 1.00 47.01 101 THR A CA 1
ATOM 841 C C . THR A 1 101 ? 7.725 19.804 -5.576 1.00 52.34 101 THR A C 1
ATOM 842 O O . THR A 1 101 ? 8.321 20.620 -6.273 1.00 52.44 101 THR A O 1
ATOM 846 N N . TYR A 1 102 ? 6.620 19.189 -5.974 1.00 50.32 102 TYR A N 1
ATOM 847 C CA . TYR A 1 102 ? 5.938 19.504 -7.236 1.00 50.96 102 TYR A CA 1
ATOM 848 C C . TYR A 1 102 ? 5.514 20.976 -7.274 1.00 52.51 102 TYR A C 1
ATOM 849 O O . TYR A 1 102 ? 5.733 21.658 -8.273 1.00 53.01 102 TYR A O 1
ATOM 858 N N . TYR A 1 103 ? 4.895 21.460 -6.193 1.00 48.41 103 TYR A N 1
ATOM 859 C CA . TYR A 1 103 ? 4.430 22.830 -6.138 1.00 47.04 103 TYR A CA 1
ATOM 860 C C . TYR A 1 103 ? 5.589 23.807 -6.265 1.00 50.00 103 TYR A C 1
ATOM 861 O O . TYR A 1 103 ? 5.488 24.774 -7.009 1.00 48.80 103 TYR A O 1
ATOM 870 N N . LYS A 1 104 ? 6.679 23.558 -5.543 1.00 49.09 104 LYS A N 1
ATOM 871 C CA . LYS A 1 104 ? 7.858 24.420 -5.580 1.00 51.13 104 LYS A CA 1
ATOM 872 C C . LYS A 1 104 ? 8.551 24.427 -6.961 1.00 58.46 104 LYS A C 1
ATOM 873 O O . LYS A 1 104 ? 9.155 25.428 -7.332 1.00 58.75 104 LYS A O 1
ATOM 879 N N . LYS A 1 105 ? 8.371 23.359 -7.750 1.00 56.71 105 LYS A N 1
ATOM 880 C CA . LYS A 1 105 ? 8.878 23.293 -9.130 1.00 58.15 105 LYS A CA 1
ATOM 881 C C . LYS A 1 105 ? 8.013 24.185 -10.094 1.00 61.38 105 LYS A C 1
ATOM 882 O O . LYS A 1 105 ? 8.515 24.670 -11.104 1.00 60.83 105 LYS A O 1
ATOM 888 N N . LEU A 1 106 ? 6.734 24.400 -9.767 1.00 57.87 106 LEU A N 1
ATOM 889 C CA . LEU A 1 106 ? 5.814 25.126 -10.653 1.00 58.08 106 LEU A CA 1
ATOM 890 C C . LEU A 1 106 ? 5.581 26.570 -10.311 1.00 61.86 106 LEU A C 1
ATOM 891 O O . LEU A 1 106 ? 5.262 27.339 -11.216 1.00 61.12 106 LEU A O 1
ATOM 896 N N . ASN A 1 107 ? 5.511 26.911 -9.008 1.00 60.29 107 ASN A N 1
ATOM 897 C CA . ASN A 1 107 ? 4.931 28.191 -8.579 1.00 60.02 107 ASN A CA 1
ATOM 898 C C . ASN A 1 107 ? 5.614 29.448 -9.139 1.00 63.41 107 ASN A C 1
ATOM 899 O O . ASN A 1 107 ? 4.909 30.398 -9.434 1.00 62.17 107 ASN A O 1
ATOM 904 N N . ILE A 1 108 ? 6.934 29.443 -9.358 1.00 62.23 108 ILE A N 1
ATOM 905 C CA . ILE A 1 108 ? 7.602 30.650 -9.885 1.00 62.53 108 ILE A CA 1
ATOM 906 C C . ILE A 1 108 ? 6.988 31.099 -11.236 1.00 63.87 108 ILE A C 1
ATOM 907 O O . ILE A 1 108 ? 6.600 32.261 -11.373 1.00 62.32 108 ILE A O 1
ATOM 909 N N . LYS A 1 109 ? 6.864 30.171 -12.199 1.00 60.08 109 LYS A N 1
ATOM 910 C CA . LYS A 1 109 ? 6.318 30.476 -13.533 1.00 60.32 109 LYS A CA 1
ATOM 911 C C . LYS A 1 109 ? 4.815 30.827 -13.483 1.00 61.49 109 LYS A C 1
ATOM 912 O O . LYS A 1 109 ? 4.374 31.732 -14.189 1.00 60.26 109 LYS A O 1
ATOM 916 N N . ILE A 1 110 ? 4.037 30.120 -12.655 1.00 57.72 110 ILE A N 1
ATOM 917 C CA . ILE A 1 110 ? 2.587 30.383 -12.555 1.00 55.69 110 ILE A CA 1
ATOM 918 C C . ILE A 1 110 ? 2.355 31.752 -11.868 1.00 59.11 110 ILE A C 1
ATOM 919 O O . ILE A 1 110 ? 1.592 32.577 -12.377 1.00 60.05 110 ILE A O 1
ATOM 923 N N . GLN A 1 111 ? 3.105 32.022 -10.783 1.00 55.01 111 GLN A N 1
ATOM 924 C CA . GLN A 1 111 ? 3.074 33.299 -10.065 1.00 54.31 111 GLN A CA 1
ATOM 925 C C . GLN A 1 111 ? 3.408 34.462 -11.017 1.00 58.93 111 GLN A C 1
ATOM 926 O O . GLN A 1 111 ? 2.777 35.513 -10.942 1.00 58.79 111 GLN A O 1
ATOM 932 N N . THR A 1 112 ? 4.376 34.269 -11.933 1.00 55.81 112 THR A N 1
ATOM 933 C CA . THR A 1 112 ? 4.709 35.317 -12.887 1.00 57.09 112 THR A CA 1
ATOM 934 C C . THR A 1 112 ? 3.582 35.469 -13.893 1.00 59.29 112 THR A C 1
ATOM 935 O O . THR A 1 112 ? 3.194 36.584 -14.197 1.00 57.44 112 THR A O 1
ATOM 939 N N . LYS A 1 113 ? 3.058 34.351 -14.411 1.00 58.52 113 LYS A N 1
ATOM 940 C CA . LYS A 1 113 ? 1.942 34.381 -15.364 1.00 59.57 113 LYS A CA 1
ATOM 941 C C . LYS A 1 113 ? 0.700 35.083 -14.740 1.00 63.89 113 LYS A C 1
ATOM 942 O O . LYS A 1 113 ? -0.100 35.662 -15.469 1.00 65.05 113 LYS A O 1
ATOM 946 N N . TYR A 1 114 ? 0.554 35.025 -13.395 1.00 59.40 114 TYR A N 1
ATOM 947 C CA . TYR A 1 114 ? -0.556 35.668 -12.684 1.00 57.97 114 TYR A CA 1
ATOM 948 C C . TYR A 1 114 ? -0.368 37.182 -12.651 1.00 65.66 114 TYR A C 1
ATOM 949 O O . TYR A 1 114 ? -1.292 37.922 -13.013 1.00 63.20 114 TYR A O 1
ATOM 958 N N . MET A 1 115 ? 0.837 37.655 -12.241 1.00 67.31 115 MET A N 1
ATOM 959 C CA . MET A 1 115 ? 1.113 39.104 -12.196 1.00 71.03 115 MET A CA 1
ATOM 960 C C . MET A 1 115 ? 1.008 39.715 -13.587 1.00 76.37 115 MET A C 1
ATOM 961 O O . MET A 1 115 ? 0.593 40.865 -13.716 1.00 77.11 115 MET A O 1
ATOM 966 N N . ASN A 1 116 ? 1.432 38.958 -14.629 1.00 73.84 116 ASN A N 1
ATOM 967 C CA . ASN A 1 116 ? 1.430 39.431 -16.020 1.00 74.72 116 ASN A CA 1
ATOM 968 C C . ASN A 1 116 ? 0.007 39.705 -16.565 1.00 77.02 116 ASN A C 1
ATOM 969 O O . ASN A 1 116 ? -0.111 40.382 -17.588 1.00 78.20 116 ASN A O 1
ATOM 974 N N . ILE A 1 117 ? -1.069 39.171 -15.908 1.00 70.96 117 ILE A N 1
ATOM 975 C CA . ILE A 1 117 ? -2.451 39.456 -16.346 1.00 70.87 117 ILE A CA 1
ATOM 976 C C . ILE A 1 117 ? -2.706 40.983 -16.217 1.00 78.92 117 ILE A C 1
ATOM 977 O O . ILE A 1 117 ? -3.131 41.620 -17.182 1.00 78.98 117 ILE A O 1
ATOM 982 N N . HIS A 1 118 ? -2.361 41.568 -15.047 1.00 79.14 118 HIS A N 1
ATOM 983 C CA . HIS A 1 118 ? -2.536 43.003 -14.797 1.00 82.19 118 HIS A CA 1
ATOM 984 C C . HIS A 1 118 ? -1.251 43.825 -15.115 1.00 89.70 118 HIS A C 1
ATOM 985 O O . HIS A 1 118 ? -1.057 44.905 -14.541 1.00 90.53 118 HIS A O 1
ATOM 992 N N . LEU A 1 119 ? -0.428 43.361 -16.091 1.00 87.13 119 LEU A N 1
ATOM 993 C CA . LEU A 1 119 ? 0.800 44.075 -16.479 1.00 90.13 119 LEU A CA 1
ATOM 994 C C . LEU A 1 119 ? 0.457 45.298 -17.347 1.00 94.88 119 LEU A C 1
ATOM 995 O O . LEU A 1 119 ? 1.189 46.314 -17.268 1.00 91.35 119 LEU A O 1
ATOM 998 N N . GLY B 2 1 ? -1.161 13.723 16.655 1.00 80.74 2 GLY P N 1
ATOM 999 C CA . GLY B 2 1 ? -2.303 13.000 16.112 1.00 80.34 2 GLY P CA 1
ATOM 1000 C C . GLY B 2 1 ? -2.263 11.506 16.368 1.00 83.63 2 GLY P C 1
ATOM 1001 O O . GLY B 2 1 ? -1.186 10.928 16.528 1.00 83.34 2 GLY P O 1
ATOM 1002 N N . ARG B 2 2 ? -3.445 10.861 16.384 1.00 79.43 3 ARG P N 1
ATOM 1003 C CA . ARG B 2 2 ? -3.544 9.410 16.615 1.00 78.18 3 ARG P CA 1
ATOM 1004 C C . ARG B 2 2 ? -2.995 8.638 15.411 1.00 79.47 3 ARG P C 1
ATOM 1005 O O . ARG B 2 2 ? -2.231 7.688 15.583 1.00 80.24 3 ARG P O 1
ATOM 1013 N N . GLY B 2 3 ? -3.430 9.027 14.216 1.00 72.13 4 GLY P N 1
ATOM 1014 C CA . GLY B 2 3 ? -3.006 8.401 12.971 1.00 69.77 4 GLY P CA 1
ATOM 1015 C C . GLY B 2 3 ? -4.184 7.971 12.141 1.00 68.57 4 GLY P C 1
ATOM 1016 O O . GLY B 2 3 ? -5.247 7.683 12.683 1.00 67.49 4 GLY P O 1
ATOM 1029 N N . GLY B 2 5 ? -4.096 5.424 8.972 1.00 71.80 6 GLY P N 1
ATOM 1030 C CA . GLY B 2 5 ? -4.045 3.998 8.649 1.00 100.67 6 GLY P CA 1
ATOM 1031 C C . GLY B 2 5 ? -3.747 3.105 9.838 1.00 119.32 6 GLY P C 1
ATOM 1032 O O . GLY B 2 5 ? -4.017 1.900 9.801 1.00 78.90 6 GLY P O 1
#

Organism: Plasmodium falciparum (isolate 3D7) (NCBI:txid36329)

B-factor: mean 58.73, std 11.75, range [26.72, 119.32]

Nearest PDB structures (foldseek):
  4nxj-assembly3_C  TM=1.004E+00  e=1.673E-17  Plasmodium falciparum 3D7
  5pta-assembly1_A  TM=9.394E-01  e=4.140E-09  Homo sapiens
  5pt8-assembly1_A  TM=9.444E-01  e=5.533E-09  Homo sapiens
  5pny-assembly2_B  TM=9.379E-01  e=9.886E-09  Homo sapiens
  5ffw-assembly1_A  TM=9.751E-01  e=2.978E-08  Homo sapiens